Protein AF-A0A956C4T6-F1 (afdb_monomer)

Structure (mmCIF, N/CA/C/O backbone):
data_AF-A0A956C4T6-F1
#
_entry.id   AF-A0A956C4T6-F1
#
loop_
_atom_site.group_PDB
_atom_site.id
_atom_site.type_symbol
_atom_site.label_atom_id
_atom_site.label_alt_id
_atom_site.label_comp_id
_atom_site.label_asym_id
_atom_site.label_entity_id
_atom_site.label_seq_id
_atom_site.pdbx_PDB_ins_code
_atom_site.Cartn_x
_atom_site.Cartn_y
_atom_site.Cartn_z
_atom_site.occupancy
_atom_site.B_iso_or_equiv
_atom_site.auth_seq_id
_atom_site.auth_comp_id
_atom_site.auth_asym_id
_atom_site.auth_atom_id
_atom_site.pdbx_PDB_model_num
ATOM 1 N N . MET A 1 1 ? 22.632 -0.922 37.245 1.00 42.25 1 MET A N 1
ATOM 2 C CA . MET A 1 1 ? 21.340 -1.593 37.516 1.00 42.25 1 MET A CA 1
ATOM 3 C C . MET A 1 1 ? 20.255 -0.530 37.662 1.00 42.25 1 MET A C 1
ATOM 5 O O . MET A 1 1 ? 20.104 0.067 38.721 1.00 42.25 1 MET A O 1
ATOM 9 N N . THR A 1 2 ? 19.585 -0.198 36.561 1.00 48.19 2 THR A N 1
ATOM 10 C CA . THR A 1 2 ? 18.549 0.842 36.468 1.00 48.19 2 THR A CA 1
ATOM 11 C C . THR A 1 2 ? 17.257 0.361 37.126 1.00 48.19 2 THR A C 1
ATOM 13 O O . THR A 1 2 ? 16.660 -0.614 36.678 1.00 48.19 2 THR A O 1
ATOM 16 N N . ARG A 1 3 ? 16.824 1.026 38.204 1.00 51.75 3 ARG A N 1
ATOM 17 C CA . ARG A 1 3 ? 15.533 0.754 38.852 1.00 51.75 3 ARG A CA 1
ATOM 18 C C . ARG A 1 3 ? 14.405 1.077 37.869 1.00 51.75 3 ARG A C 1
ATOM 20 O O . ARG A 1 3 ? 14.217 2.241 37.519 1.00 51.75 3 ARG A O 1
ATOM 27 N N . ALA A 1 4 ? 13.667 0.058 37.434 1.00 58.22 4 ALA A N 1
ATOM 28 C CA . ALA A 1 4 ? 12.436 0.235 36.677 1.00 58.22 4 ALA A CA 1
ATOM 29 C C . ALA A 1 4 ? 11.446 1.034 37.540 1.00 58.22 4 ALA A C 1
ATOM 31 O O . ALA A 1 4 ? 11.010 0.572 38.596 1.00 58.22 4 ALA A O 1
ATOM 32 N N . ARG A 1 5 ? 11.139 2.270 37.135 1.00 65.50 5 ARG A N 1
ATOM 33 C CA . ARG A 1 5 ? 10.058 3.046 37.747 1.00 65.50 5 ARG A CA 1
ATOM 34 C C . ARG A 1 5 ? 8.751 2.376 37.329 1.00 65.50 5 ARG A C 1
ATOM 36 O O . ARG A 1 5 ? 8.449 2.335 36.141 1.00 65.50 5 ARG A O 1
ATOM 43 N N . LEU A 1 6 ? 8.025 1.812 38.293 1.00 65.88 6 LEU A N 1
ATOM 44 C CA . LEU A 1 6 ? 6.701 1.232 38.068 1.00 65.88 6 LEU A CA 1
ATOM 45 C C . LEU A 1 6 ? 5.804 2.283 37.388 1.00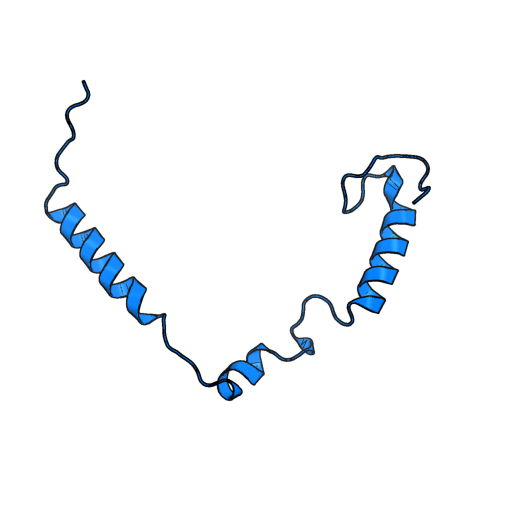 65.88 6 LEU A C 1
ATOM 47 O O . LEU A 1 6 ? 5.789 3.434 37.844 1.00 65.88 6 LEU A O 1
ATOM 51 N N . PRO A 1 7 ? 5.090 1.932 36.305 1.00 64.75 7 PRO A N 1
ATOM 52 C CA . PRO A 1 7 ? 4.202 2.867 35.631 1.00 64.75 7 PRO A CA 1
ATOM 53 C C . PRO A 1 7 ? 3.118 3.313 36.615 1.00 64.75 7 PRO A C 1
ATOM 55 O O . PRO A 1 7 ? 2.455 2.499 37.259 1.00 64.75 7 PRO A O 1
ATOM 58 N N . THR A 1 8 ? 2.970 4.626 36.778 1.00 77.50 8 THR A N 1
ATOM 59 C CA . THR A 1 8 ? 1.940 5.221 37.634 1.00 77.50 8 THR A CA 1
ATOM 60 C C . THR A 1 8 ? 0.561 4.766 37.152 1.00 77.50 8 THR A C 1
ATOM 62 O O . THR A 1 8 ? 0.327 4.649 35.951 1.00 77.50 8 THR A O 1
ATOM 65 N N . THR A 1 9 ? -0.384 4.521 38.059 1.00 74.75 9 THR A N 1
ATOM 66 C CA . THR A 1 9 ? -1.736 4.007 37.741 1.00 74.75 9 THR A CA 1
ATOM 67 C C . THR A 1 9 ? -2.463 4.801 36.646 1.00 74.75 9 THR A C 1
ATOM 69 O O . THR A 1 9 ? -3.189 4.221 35.844 1.00 74.75 9 THR A O 1
ATOM 72 N N . ARG A 1 10 ? -2.188 6.108 36.540 1.00 78.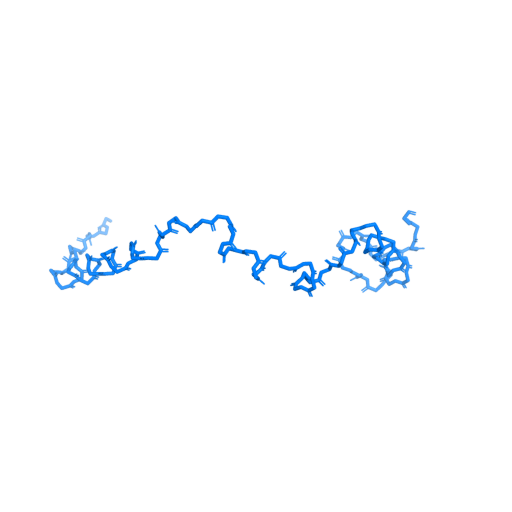62 10 ARG A N 1
ATOM 73 C CA . ARG A 1 10 ? -2.669 6.994 35.463 1.00 78.62 10 ARG A CA 1
ATOM 74 C C . ARG A 1 10 ? -2.118 6.656 34.072 1.00 78.62 10 ARG A C 1
ATOM 76 O O . ARG A 1 10 ? -2.822 6.810 33.080 1.00 78.62 10 ARG A O 1
ATOM 83 N N . THR A 1 11 ? -0.869 6.204 33.982 1.00 82.88 11 THR A N 1
ATOM 84 C CA . THR A 1 11 ? -0.268 5.778 32.704 1.00 82.88 11 THR A CA 1
ATOM 85 C C . THR A 1 11 ? -0.846 4.445 32.237 1.00 82.88 11 THR A C 1
ATOM 87 O O . THR A 1 11 ? -1.141 4.295 31.056 1.00 82.88 11 THR A O 1
ATOM 90 N N . LEU A 1 12 ? -1.118 3.520 33.163 1.00 85.56 12 LEU A N 1
ATOM 91 C CA . LEU A 1 12 ? -1.781 2.249 32.855 1.00 85.56 12 LEU A CA 1
ATOM 92 C C . LEU A 1 12 ? -3.222 2.455 32.368 1.00 85.56 12 LEU A C 1
ATOM 94 O O . LEU A 1 12 ? -3.624 1.837 31.383 1.00 85.56 12 LEU A O 1
ATOM 98 N N . SER A 1 13 ? -3.985 3.358 32.996 1.00 86.06 13 SER A N 1
ATOM 99 C CA . SER A 1 13 ? -5.351 3.661 32.552 1.00 86.06 13 SER A CA 1
ATOM 100 C C . SER A 1 13 ? -5.382 4.327 31.174 1.00 86.06 13 SER A C 1
ATOM 102 O O . SER A 1 13 ? -6.229 3.986 30.354 1.00 86.06 13 SER A O 1
ATOM 104 N N . ALA A 1 14 ? -4.442 5.234 30.885 1.00 90.06 14 ALA A N 1
ATOM 105 C CA . ALA A 1 14 ? -4.333 5.862 29.568 1.00 90.06 14 ALA A CA 1
ATOM 106 C C . ALA A 1 14 ? -4.030 4.835 28.461 1.00 90.06 14 ALA A C 1
ATOM 108 O O . ALA A 1 14 ? -4.667 4.858 27.411 1.00 90.06 14 ALA A O 1
ATOM 109 N N . ILE A 1 15 ? -3.115 3.893 28.715 1.00 90.81 15 ILE A N 1
ATOM 110 C CA . ILE A 1 15 ? -2.783 2.823 27.762 1.00 90.81 15 ILE A CA 1
ATOM 111 C C . ILE A 1 15 ? -3.995 1.917 27.512 1.00 90.81 15 ILE A C 1
ATOM 113 O O . ILE A 1 15 ? -4.286 1.602 26.359 1.00 90.81 15 ILE A O 1
ATOM 117 N N . ALA A 1 16 ? -4.735 1.543 28.561 1.00 89.81 16 ALA A N 1
ATOM 118 C CA . ALA A 1 16 ? -5.934 0.714 28.430 1.00 89.81 16 ALA A CA 1
ATOM 119 C C . ALA A 1 16 ? -7.030 1.395 27.590 1.00 89.81 16 ALA A C 1
ATOM 121 O O . ALA A 1 16 ? -7.640 0.754 26.734 1.00 89.81 16 ALA A O 1
ATOM 122 N N . ILE A 1 17 ? -7.241 2.701 27.786 1.00 91.06 17 ILE A N 1
ATOM 123 C CA . ILE A 1 17 ? -8.204 3.489 27.001 1.00 91.06 17 ILE A CA 1
ATOM 124 C C . ILE A 1 17 ? -7.772 3.569 25.530 1.00 91.06 17 ILE A C 1
ATOM 126 O O . ILE A 1 17 ? -8.591 3.339 24.641 1.00 91.06 17 ILE A O 1
ATOM 130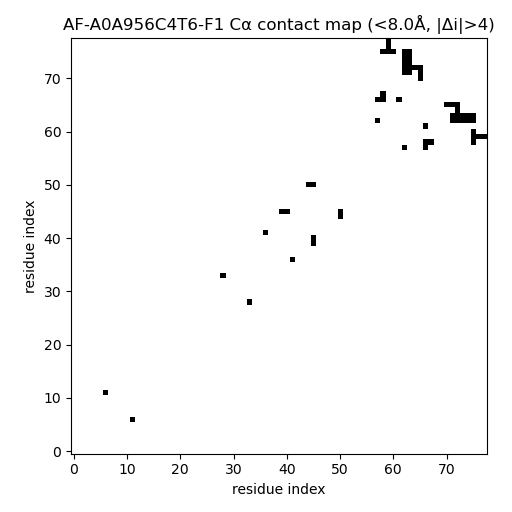 N N . CYS A 1 18 ? -6.490 3.829 25.256 1.00 88.31 18 CYS A N 1
ATOM 131 C CA . CYS A 1 18 ? -5.968 3.839 23.887 1.00 88.31 18 CYS A CA 1
ATOM 132 C C . CYS A 1 18 ? -6.156 2.486 23.186 1.00 88.31 18 CYS A C 1
ATOM 134 O O . CYS A 1 18 ? -6.553 2.448 22.022 1.00 88.31 18 CYS A O 1
ATOM 136 N N . PHE A 1 19 ? -5.920 1.376 23.892 1.00 86.75 19 PHE A N 1
ATOM 137 C CA . PHE A 1 19 ? -6.098 0.035 23.332 1.00 86.75 19 PHE A CA 1
ATOM 138 C C . PHE A 1 19 ? -7.568 -0.279 23.027 1.00 86.75 19 PHE A C 1
ATOM 140 O O . PHE A 1 19 ? -7.870 -0.860 21.986 1.00 86.75 19 PHE A O 1
ATOM 147 N N . ALA A 1 20 ? -8.488 0.147 23.897 1.00 86.19 20 ALA A N 1
ATOM 148 C CA . ALA A 1 20 ? -9.924 -0.016 23.678 1.00 86.19 20 ALA A CA 1
ATOM 149 C C . ALA A 1 20 ? -10.424 0.778 22.455 1.00 86.19 20 ALA A C 1
ATOM 151 O O . ALA A 1 20 ? -11.247 0.278 21.691 1.00 86.19 20 ALA A O 1
ATOM 152 N N . LEU A 1 21 ? -9.898 1.988 22.232 1.00 84.94 21 LEU A N 1
ATOM 153 C CA . LEU A 1 21 ? -10.261 2.830 21.085 1.00 84.94 21 LEU A CA 1
ATOM 154 C C . LEU A 1 21 ? -9.690 2.309 19.757 1.00 84.94 21 LEU A C 1
ATOM 156 O O . LEU A 1 21 ? -10.353 2.409 18.725 1.00 84.94 21 LEU A O 1
ATOM 160 N N . ALA A 1 22 ? -8.492 1.719 19.768 1.00 83.31 22 ALA A N 1
ATOM 161 C CA . ALA A 1 22 ? -7.842 1.212 18.557 1.00 83.31 22 ALA A CA 1
ATOM 162 C C . ALA A 1 22 ? -8.602 0.044 17.892 1.00 83.31 22 ALA A C 1
ATOM 164 O O . ALA A 1 22 ? -8.500 -0.151 16.681 1.00 83.31 22 ALA A O 1
ATOM 165 N N . GLY A 1 23 ? -9.394 -0.719 18.655 1.00 76.25 23 GLY A N 1
ATOM 166 C CA . GLY A 1 23 ? -10.139 -1.876 18.143 1.00 76.25 23 GLY A CA 1
ATOM 167 C C . GLY A 1 23 ? -11.362 -1.536 17.283 1.00 76.25 23 GLY A C 1
ATOM 168 O O . GLY A 1 23 ? -11.814 -2.379 16.511 1.00 76.25 23 GLY A O 1
ATOM 169 N N . VAL A 1 24 ? -11.890 -0.310 17.367 1.00 77.06 24 VAL A N 1
ATOM 170 C CA . VAL A 1 24 ? -13.164 0.071 16.722 1.00 77.06 24 VAL A CA 1
ATOM 171 C C . VAL A 1 24 ? -13.049 0.161 15.189 1.00 77.06 24 VAL A C 1
ATOM 173 O O . VAL A 1 24 ? -14.047 0.050 14.483 1.00 77.06 24 VAL A O 1
ATOM 176 N N . GLY A 1 25 ? -11.836 0.310 14.646 1.00 71.56 25 GLY A N 1
ATOM 177 C CA . GLY A 1 25 ? -11.607 0.450 13.202 1.00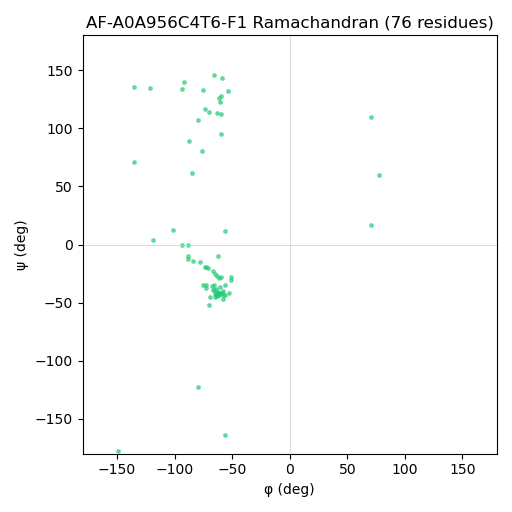 71.56 25 GLY A CA 1
ATOM 178 C C . GLY A 1 25 ? -11.520 -0.861 12.408 1.00 71.56 25 GLY A C 1
ATOM 179 O O . GLY A 1 25 ? -11.598 -0.832 11.181 1.00 71.56 25 GLY A O 1
ATOM 180 N N . CYS A 1 26 ? -11.364 -2.016 13.063 1.00 75.88 26 CYS A N 1
ATOM 181 C CA . CYS A 1 26 ? -11.178 -3.306 12.384 1.00 75.88 26 CYS A CA 1
ATOM 182 C C . CYS A 1 26 ? -12.514 -3.960 11.990 1.00 75.88 26 CYS A C 1
ATOM 184 O O . CYS A 1 26 ? -12.836 -5.058 12.443 1.00 75.88 26 CYS A O 1
ATOM 186 N N . VAL A 1 27 ? -13.301 -3.294 11.138 1.00 81.50 27 VAL A N 1
ATOM 187 C CA . VAL A 1 27 ? -14.569 -3.844 10.630 1.00 81.50 27 VAL A CA 1
ATOM 188 C C . VAL A 1 27 ? -14.367 -4.568 9.296 1.00 81.50 27 VAL A C 1
ATOM 190 O O . VAL A 1 27 ? -13.719 -4.070 8.371 1.00 81.50 27 VAL A O 1
ATOM 193 N N . THR A 1 28 ? -14.941 -5.764 9.170 1.00 81.50 28 THR A N 1
ATOM 194 C CA . THR A 1 28 ? -14.952 -6.516 7.913 1.00 81.50 28 THR A CA 1
ATOM 195 C C . THR A 1 28 ? -16.050 -5.971 7.000 1.00 81.50 28 THR A C 1
ATOM 197 O O . THR A 1 28 ? -17.244 -6.144 7.225 1.00 81.50 28 THR A O 1
ATOM 200 N N . VAL A 1 29 ? -15.632 -5.259 5.955 1.00 81.56 29 VAL A N 1
ATOM 201 C CA . VAL A 1 29 ? -16.523 -4.624 4.975 1.00 81.56 29 VAL A CA 1
ATOM 202 C C . VAL A 1 29 ? -16.768 -5.579 3.803 1.00 81.56 29 VAL A C 1
ATOM 204 O O . VAL A 1 29 ? -15.836 -6.251 3.351 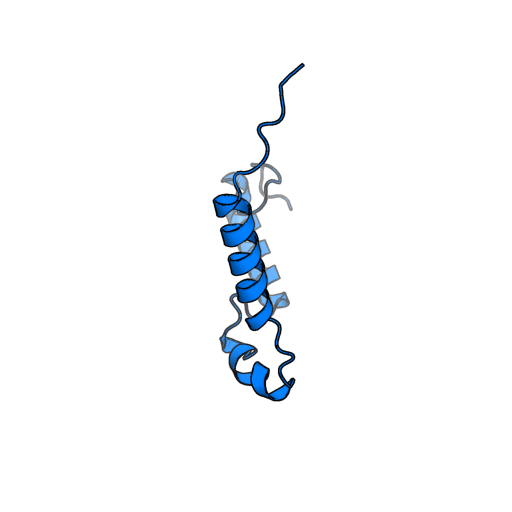1.00 81.56 29 VAL A O 1
ATOM 207 N N . LYS A 1 30 ? -18.003 -5.641 3.287 1.00 81.31 30 LYS A N 1
ATOM 208 C CA . LYS A 1 30 ? -18.330 -6.514 2.148 1.00 81.31 30 LYS A CA 1
ATOM 209 C C . LYS A 1 30 ? -17.589 -6.048 0.880 1.00 81.31 30 LYS A C 1
ATOM 211 O O . LYS A 1 30 ? -17.458 -4.837 0.690 1.00 81.31 30 LYS A O 1
ATOM 216 N N . PRO A 1 31 ? -17.157 -6.951 -0.023 1.00 78.12 31 PRO A N 1
ATOM 217 C CA . PRO A 1 31 ? -16.358 -6.585 -1.201 1.00 78.12 31 PRO A CA 1
ATOM 218 C C . PRO A 1 31 ? -16.971 -5.467 -2.053 1.00 78.12 31 PRO A C 1
ATOM 220 O O . PRO A 1 31 ? -16.279 -4.526 -2.432 1.00 78.12 31 PRO A O 1
ATOM 223 N N . GLN A 1 32 ? -18.288 -5.496 -2.266 1.00 81.19 32 GLN A N 1
ATOM 224 C CA . GLN A 1 32 ? -18.999 -4.482 -3.049 1.00 81.19 32 GLN A CA 1
ATOM 225 C C . GLN A 1 32 ? -18.938 -3.067 -2.453 1.00 81.19 32 GLN A C 1
ATOM 227 O O . GLN A 1 32 ? -18.995 -2.095 -3.197 1.00 81.19 32 GLN A O 1
ATOM 232 N N . GLN A 1 33 ? -18.780 -2.925 -1.134 1.00 82.12 33 GLN A N 1
ATOM 233 C CA . GLN A 1 33 ? -18.659 -1.616 -0.483 1.00 82.12 33 GLN A CA 1
ATOM 234 C C . GLN A 1 33 ? -17.254 -1.014 -0.647 1.00 82.12 33 GLN A C 1
ATOM 236 O O . GLN A 1 33 ? -17.078 0.180 -0.429 1.00 82.12 33 GLN A O 1
ATOM 241 N N . ARG A 1 34 ? -16.258 -1.815 -1.055 1.00 78.00 34 ARG A N 1
ATOM 242 C CA . ARG A 1 34 ? -14.902 -1.344 -1.386 1.00 78.00 34 ARG A CA 1
ATOM 243 C C . ARG A 1 34 ? -14.755 -0.917 -2.847 1.00 78.00 34 ARG A C 1
ATOM 245 O O . ARG A 1 34 ? -13.755 -0.295 -3.179 1.00 78.00 34 ARG A O 1
ATOM 252 N N . SER A 1 35 ? -15.733 -1.233 -3.699 1.00 79.00 35 SER A N 1
ATOM 253 C CA . SER A 1 35 ? -15.655 -1.003 -5.150 1.00 79.00 35 SER A CA 1
ATOM 254 C C . SER A 1 35 ? -15.410 0.462 -5.519 1.00 79.00 35 SER A C 1
ATOM 256 O O . SER A 1 35 ? -14.579 0.729 -6.374 1.00 79.00 35 SER A O 1
ATOM 258 N N . VAL A 1 36 ? -16.048 1.404 -4.815 1.00 81.06 36 VAL A N 1
ATOM 259 C CA . VAL A 1 36 ? -15.907 2.854 -5.053 1.00 81.06 36 VAL A CA 1
ATOM 260 C C . VAL A 1 36 ? -14.464 3.331 -4.869 1.00 81.06 36 VAL A C 1
ATOM 262 O O . VAL A 1 36 ? -14.001 4.192 -5.605 1.00 81.06 36 VAL A O 1
ATOM 265 N N . LEU A 1 37 ? -13.738 2.766 -3.899 1.00 79.06 37 LEU A N 1
ATOM 266 C CA . LEU A 1 37 ? -12.345 3.136 -3.624 1.00 79.06 37 LEU A CA 1
ATOM 267 C C . LEU A 1 37 ? -11.339 2.315 -4.449 1.00 79.06 37 LEU A C 1
ATOM 269 O O . LEU A 1 37 ? -10.152 2.616 -4.448 1.00 79.06 37 LEU A O 1
ATOM 273 N N . ALA A 1 38 ? -11.804 1.272 -5.133 1.00 81.38 38 ALA A N 1
ATOM 274 C CA . ALA A 1 38 ? -10.991 0.399 -5.970 1.00 81.38 38 ALA A CA 1
ATOM 275 C C . ALA A 1 38 ? -11.138 0.714 -7.470 1.00 81.38 38 ALA A C 1
ATOM 277 O O . ALA A 1 38 ? -10.722 -0.094 -8.300 1.00 81.38 38 ALA A O 1
ATOM 278 N N . ASP A 1 39 ? -11.746 1.852 -7.820 1.00 85.56 39 ASP A N 1
ATOM 279 C CA . ASP A 1 39 ? -11.889 2.281 -9.209 1.00 85.56 39 ASP A CA 1
ATOM 280 C C . ASP A 1 39 ? -10.497 2.440 -9.859 1.00 85.56 39 ASP A C 1
ATOM 282 O O . ASP A 1 39 ? -9.641 3.128 -9.290 1.00 85.56 39 ASP A O 1
ATOM 286 N N . PRO A 1 40 ? -10.240 1.824 -11.031 1.00 82.81 40 PRO A N 1
ATOM 287 C CA . PRO A 1 40 ? -8.987 1.985 -11.763 1.00 82.81 40 PRO A CA 1
ATOM 288 C C . PRO A 1 40 ? -8.568 3.442 -12.000 1.00 82.81 40 PRO A C 1
ATOM 290 O O . PRO A 1 40 ? -7.371 3.711 -12.062 1.00 82.81 40 PRO A O 1
ATOM 293 N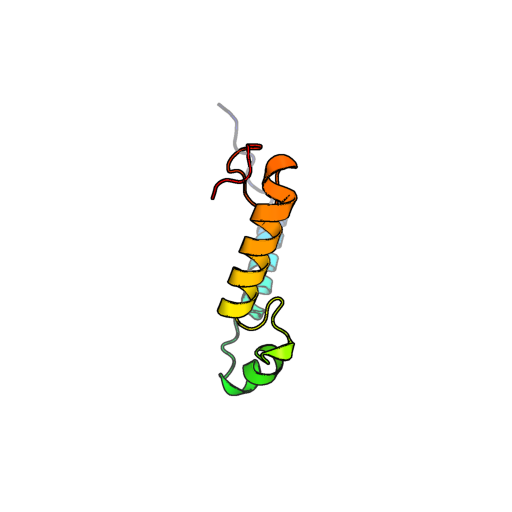 N . ILE A 1 41 ? -9.510 4.392 -12.076 1.00 85.50 41 ILE A N 1
ATOM 294 C CA . ILE A 1 41 ? -9.193 5.823 -12.239 1.00 85.50 41 ILE A CA 1
ATOM 295 C C . ILE A 1 41 ? -8.473 6.428 -11.023 1.00 85.50 41 ILE A C 1
ATOM 297 O O . ILE A 1 41 ? -7.793 7.444 -11.143 1.00 85.50 41 ILE A O 1
ATOM 301 N N . MET A 1 42 ? -8.620 5.810 -9.850 1.00 86.62 42 MET A N 1
ATOM 302 C CA . MET A 1 42 ? -7.999 6.256 -8.602 1.00 86.62 42 MET A CA 1
ATOM 303 C C . MET A 1 42 ? -6.597 5.661 -8.403 1.00 86.62 42 MET A C 1
ATOM 305 O O . MET A 1 42 ? -5.957 5.929 -7.385 1.00 86.62 42 MET A O 1
ATOM 309 N N . GLN A 1 43 ? -6.111 4.835 -9.337 1.00 85.50 43 GLN A N 1
ATOM 310 C CA . GLN A 1 43 ? -4.762 4.277 -9.278 1.00 85.50 43 GLN A CA 1
ATOM 311 C C . GLN A 1 43 ? -3.736 5.353 -9.653 1.00 85.50 43 GLN A C 1
ATOM 313 O O . GLN A 1 43 ? -3.890 6.056 -10.647 1.00 85.50 43 GLN A O 1
ATOM 318 N N . PHE A 1 44 ? -2.667 5.474 -8.857 1.00 83.19 44 PHE A N 1
ATOM 319 C CA . PHE A 1 44 ? -1.574 6.422 -9.123 1.00 83.19 44 PHE A CA 1
ATOM 320 C C . PHE A 1 44 ? -0.886 6.177 -10.466 1.00 83.19 44 PHE A C 1
ATOM 322 O O . PHE A 1 44 ? -0.343 7.099 -11.067 1.00 83.19 44 PHE A O 1
ATOM 329 N N . GLU A 1 45 ? -0.903 4.929 -10.917 1.00 82.06 45 GLU A N 1
ATOM 330 C CA . GLU A 1 45 ? -0.340 4.505 -12.180 1.00 82.06 45 GLU A CA 1
ATOM 331 C C . GLU A 1 45 ? -1.344 3.574 -12.857 1.00 82.06 45 GLU A C 1
ATOM 333 O O . GLU A 1 45 ? -1.955 2.743 -12.187 1.00 82.06 45 GLU A O 1
ATOM 338 N N . GLY A 1 46 ? -1.557 3.768 -14.159 1.00 83.69 46 GLY A N 1
ATOM 339 C CA . GLY A 1 46 ? -2.539 3.016 -14.937 1.00 83.69 46 GLY A CA 1
ATOM 340 C C . GLY A 1 46 ? -2.022 1.637 -15.346 1.00 83.69 46 GLY A C 1
ATOM 341 O O . GLY A 1 46 ? -1.648 0.813 -14.518 1.00 83.69 46 GLY A O 1
ATOM 342 N N . ASP A 1 47 ? -1.999 1.371 -16.651 1.00 87.69 47 ASP A N 1
ATOM 343 C CA . ASP A 1 47 ? -1.502 0.098 -17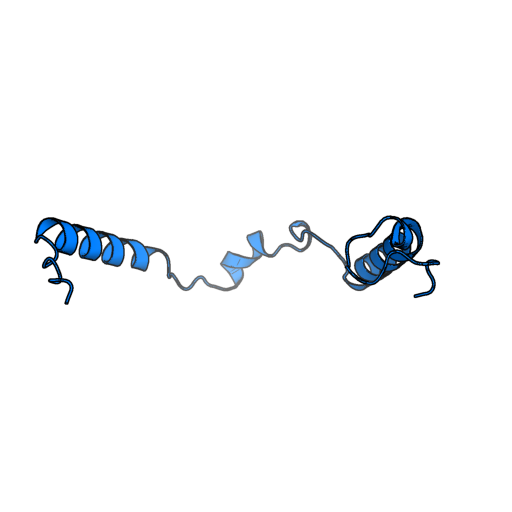.171 1.00 87.69 47 ASP A CA 1
ATOM 344 C C . ASP A 1 47 ? -0.019 -0.130 -16.796 1.00 87.69 47 ASP A C 1
ATOM 346 O O . ASP A 1 47 ? 0.841 0.685 -17.157 1.00 87.69 47 ASP A O 1
ATOM 350 N N . PRO A 1 48 ? 0.317 -1.240 -16.109 1.00 86.50 48 PRO A N 1
ATOM 351 C CA . PRO A 1 48 ? 1.688 -1.533 -15.712 1.00 86.50 48 PRO A CA 1
ATOM 352 C C . PRO A 1 48 ? 2.638 -1.684 -16.903 1.00 86.50 48 PRO A C 1
ATOM 354 O O . PRO A 1 48 ? 3.827 -1.387 -16.755 1.00 86.50 48 PRO A O 1
ATOM 357 N N . GLN A 1 49 ? 2.152 -2.121 -18.073 1.00 90.38 49 GLN A N 1
ATOM 358 C CA . GLN A 1 49 ? 2.992 -2.245 -19.266 1.00 90.38 49 GLN A CA 1
ATOM 359 C C . GLN A 1 49 ? 3.374 -0.863 -19.799 1.00 90.38 49 GLN A C 1
ATOM 361 O O . GLN A 1 49 ? 4.565 -0.582 -19.945 1.00 90.38 49 GLN A O 1
ATOM 366 N N . ALA A 1 50 ? 2.397 0.022 -20.011 1.00 89.50 50 ALA A N 1
ATOM 367 C CA . ALA A 1 50 ? 2.646 1.409 -20.401 1.00 89.50 50 ALA A CA 1
ATOM 368 C C . ALA A 1 50 ? 3.564 2.142 -19.406 1.00 89.50 50 ALA A C 1
ATOM 370 O O . ALA A 1 50 ? 4.517 2.810 -19.812 1.00 89.50 50 ALA A O 1
ATOM 371 N N . ALA A 1 51 ? 3.331 1.960 -18.105 1.00 89.44 51 ALA A N 1
ATOM 372 C CA . ALA A 1 51 ? 4.152 2.545 -17.052 1.00 89.44 51 ALA A CA 1
ATOM 373 C C . ALA A 1 51 ? 5.606 2.043 -17.080 1.00 89.44 51 ALA A C 1
ATOM 375 O O . ALA A 1 51 ? 6.541 2.826 -16.912 1.00 89.44 51 ALA A O 1
ATOM 376 N N . ALA A 1 52 ? 5.820 0.747 -17.331 1.00 88.44 52 ALA A N 1
ATOM 377 C CA . ALA A 1 52 ? 7.163 0.188 -17.472 1.00 88.44 52 ALA A CA 1
ATOM 378 C C . ALA A 1 52 ? 7.895 0.770 -18.690 1.00 88.44 52 ALA A C 1
ATOM 380 O O . ALA A 1 52 ? 9.054 1.157 -18.573 1.00 88.44 52 ALA A O 1
ATOM 381 N N . GLN A 1 53 ? 7.212 0.906 -19.832 1.00 88.81 53 GLN A N 1
ATOM 382 C CA . GLN A 1 53 ? 7.798 1.521 -21.030 1.00 88.81 53 GLN A CA 1
ATOM 383 C C . GLN A 1 53 ? 8.199 2.981 -20.788 1.00 88.81 53 GLN A C 1
ATOM 385 O O . GLN A 1 53 ? 9.295 3.396 -21.169 1.00 88.81 53 GLN A O 1
ATOM 390 N N . LEU A 1 54 ? 7.340 3.753 -20.117 1.00 88.50 54 LEU A N 1
ATOM 391 C CA . LEU A 1 54 ? 7.642 5.139 -19.769 1.00 88.50 54 LEU A CA 1
ATOM 392 C C . LEU A 1 54 ? 8.839 5.233 -18.815 1.00 88.50 54 LEU A C 1
ATOM 394 O O . LEU A 1 54 ? 9.732 6.047 -19.046 1.00 88.50 54 LEU A O 1
ATOM 398 N N . ARG A 1 55 ? 8.896 4.374 -17.789 1.00 86.25 55 ARG A N 1
ATOM 399 C CA . ARG A 1 55 ? 10.047 4.298 -16.878 1.00 86.25 55 ARG A CA 1
ATOM 400 C C . ARG A 1 55 ? 11.339 3.990 -17.620 1.00 86.25 55 ARG A C 1
ATOM 402 O O . ARG A 1 55 ? 12.297 4.728 -17.441 1.00 86.25 55 ARG A O 1
ATOM 409 N N . HIS A 1 56 ? 11.347 3.003 -18.515 1.00 85.06 56 HIS A N 1
ATOM 410 C CA . HIS A 1 56 ? 12.526 2.699 -19.329 1.00 85.06 56 HIS A CA 1
ATOM 411 C C . HIS A 1 56 ? 12.971 3.893 -20.183 1.00 85.06 56 HIS A C 1
ATOM 413 O O . HIS A 1 56 ? 14.161 4.190 -20.271 1.00 85.06 56 HIS A O 1
ATOM 419 N N . ALA A 1 57 ? 12.028 4.619 -20.791 1.00 85.75 57 ALA A N 1
ATOM 420 C CA . ALA A 1 57 ? 12.355 5.822 -21.548 1.00 85.75 57 ALA A CA 1
ATOM 421 C C . ALA A 1 57 ? 12.977 6.918 -20.663 1.00 85.75 57 ALA A C 1
ATOM 423 O O . ALA A 1 57 ? 13.942 7.558 -21.082 1.00 85.75 57 ALA A O 1
ATOM 424 N N . ILE A 1 58 ? 12.453 7.131 -19.454 1.00 83.50 58 ILE A N 1
ATOM 425 C CA . ILE A 1 58 ? 12.970 8.124 -18.499 1.00 83.50 58 ILE A CA 1
ATOM 426 C C . ILE A 1 58 ? 14.342 7.699 -17.965 1.00 83.50 58 ILE A C 1
ATOM 428 O O . ILE A 1 58 ? 15.272 8.499 -17.982 1.00 83.50 58 ILE A O 1
ATOM 432 N N . GLU A 1 59 ? 14.509 6.434 -17.582 1.00 80.62 59 GLU A N 1
ATOM 433 C CA . GLU A 1 59 ? 15.781 5.867 -17.120 1.00 80.62 59 GLU A CA 1
ATOM 434 C C . GLU A 1 59 ? 16.885 6.018 -18.170 1.00 80.62 59 GLU A C 1
ATOM 436 O O . GLU A 1 59 ? 17.987 6.454 -17.844 1.00 80.62 59 GLU A O 1
ATOM 441 N N . ASN A 1 60 ? 1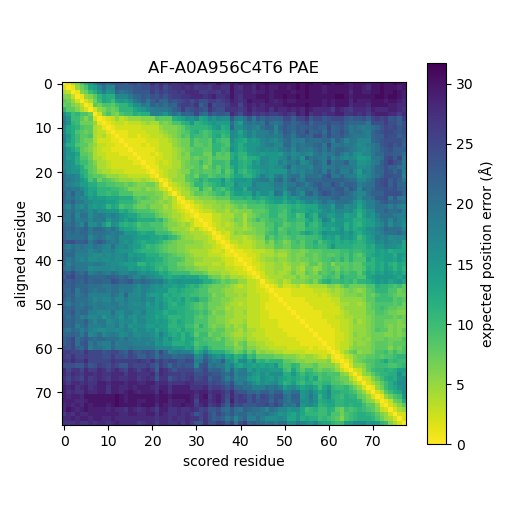6.590 5.749 -19.443 1.00 78.25 60 ASN A N 1
ATOM 442 C CA . ASN A 1 60 ? 17.561 5.930 -20.522 1.00 78.25 60 ASN A CA 1
ATOM 443 C C . ASN A 1 60 ? 17.912 7.407 -20.754 1.00 78.25 60 ASN A C 1
ATOM 445 O O . ASN A 1 60 ? 19.054 7.736 -21.070 1.00 78.25 60 ASN A O 1
ATOM 449 N N . ARG A 1 61 ? 16.938 8.314 -20.604 1.00 78.50 61 ARG A N 1
ATOM 450 C CA . ARG A 1 61 ? 17.145 9.760 -20.792 1.00 78.50 61 ARG A CA 1
ATOM 451 C C . ARG A 1 61 ? 17.895 10.405 -19.628 1.00 78.50 61 ARG A C 1
ATOM 453 O O . ARG A 1 61 ? 18.656 11.343 -19.851 1.00 78.50 61 ARG A O 1
ATOM 460 N N . GLU A 1 62 ? 17.670 9.930 -18.408 1.00 79.25 62 GLU A N 1
ATOM 461 C CA . GLU A 1 62 ? 18.095 10.594 -17.168 1.00 79.25 62 GLU A CA 1
ATOM 462 C C . GLU A 1 62 ? 19.065 9.749 -16.328 1.00 79.25 62 GLU A C 1
ATOM 464 O O . GLU A 1 62 ? 19.492 10.172 -15.254 1.00 79.25 62 GLU A O 1
ATOM 469 N N . GLY A 1 63 ? 19.481 8.577 -16.816 1.00 72.94 63 GLY A N 1
ATOM 470 C CA . GLY A 1 63 ? 20.376 7.660 -16.105 1.00 72.94 63 GLY A CA 1
ATOM 471 C C . GLY A 1 63 ? 21.705 8.299 -15.692 1.00 72.94 63 GLY A C 1
ATOM 472 O O . GLY A 1 63 ? 22.200 8.046 -14.596 1.00 72.94 63 GLY A O 1
ATOM 473 N N . SER A 1 64 ? 22.246 9.217 -16.501 1.00 68.38 64 SER A N 1
ATOM 474 C CA . SER A 1 64 ? 23.471 9.958 -16.162 1.00 68.38 64 SER A CA 1
ATOM 475 C C . SER A 1 64 ? 23.277 11.022 -15.071 1.00 68.38 64 SER A C 1
ATOM 477 O O . SER A 1 64 ? 24.256 11.416 -14.440 1.00 68.38 64 SER A O 1
ATOM 479 N N . TYR A 1 65 ? 22.039 11.462 -14.817 1.00 66.56 65 TYR A N 1
ATOM 480 C CA . TYR A 1 65 ? 21.685 12.404 -13.746 1.00 66.56 65 TYR A CA 1
ATOM 481 C C . TYR A 1 65 ? 21.260 11.706 -12.442 1.00 66.56 65 TYR A C 1
ATOM 483 O O . TYR A 1 65 ? 20.997 12.385 -11.452 1.00 66.56 65 TYR A O 1
ATOM 491 N N . GLY A 1 66 ? 21.242 10.367 -12.417 1.00 61.94 66 GLY A N 1
ATOM 492 C CA . GLY A 1 66 ? 20.839 9.584 -11.249 1.00 61.94 66 GLY A CA 1
ATOM 493 C C . GLY A 1 66 ? 19.321 9.538 -11.072 1.00 61.94 66 GLY A C 1
ATOM 494 O O . GLY A 1 66 ? 18.822 9.997 -10.050 1.00 61.94 66 GLY A O 1
ATOM 495 N N . GLY A 1 67 ? 18.609 9.010 -12.078 1.00 61.50 67 GLY A N 1
ATOM 496 C CA . GLY A 1 67 ? 17.148 8.842 -12.094 1.00 61.50 67 GLY A CA 1
ATOM 497 C C . GLY A 1 67 ? 16.555 8.020 -10.932 1.00 61.50 67 GLY A C 1
ATOM 498 O O . GLY A 1 67 ? 17.192 7.773 -9.912 1.00 61.50 67 GLY A O 1
ATOM 499 N N . SER A 1 68 ? 15.301 7.570 -11.069 1.00 63.50 68 SER A N 1
ATOM 500 C CA . SER A 1 68 ? 14.513 6.973 -9.967 1.00 63.50 68 SER A CA 1
ATOM 501 C C . SER A 1 68 ? 15.075 5.682 -9.345 1.00 63.50 68 SER A C 1
ATOM 503 O O . SER A 1 68 ? 14.564 5.236 -8.319 1.00 63.50 68 SER A O 1
ATOM 505 N N . GLY A 1 69 ? 16.103 5.073 -9.940 1.00 61.56 69 GLY A N 1
ATOM 506 C CA . GLY A 1 69 ? 16.807 3.905 -9.419 1.00 61.56 69 GLY A CA 1
ATOM 507 C C . GLY A 1 69 ? 18.296 4.189 -9.223 1.00 61.56 69 GLY A C 1
ATOM 508 O O . GLY A 1 69 ? 18.963 4.737 -10.098 1.00 61.56 69 GLY A O 1
ATOM 509 N N . VAL A 1 70 ? 18.848 3.775 -8.079 1.00 54.75 70 VAL A N 1
ATOM 510 C CA . VAL A 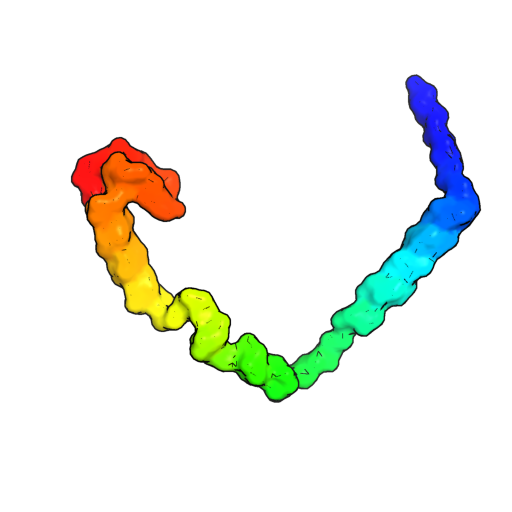1 70 ? 20.301 3.768 -7.847 1.00 54.75 70 VAL A CA 1
ATOM 511 C C . VAL A 1 70 ? 20.903 2.574 -8.591 1.00 54.75 70 VAL A C 1
ATOM 513 O O . VAL A 1 70 ? 21.173 1.526 -8.012 1.00 54.75 70 VAL A O 1
ATOM 516 N N . SER A 1 71 ? 21.121 2.729 -9.893 1.00 58.84 71 SER A N 1
ATOM 517 C CA . SER A 1 71 ? 22.036 1.881 -10.659 1.00 58.84 71 SER A CA 1
ATOM 518 C C . SER A 1 71 ? 22.893 2.754 -11.570 1.00 58.84 71 SER A C 1
ATOM 520 O O . SER A 1 71 ? 22.725 2.768 -12.780 1.00 58.84 71 SER A O 1
ATOM 522 N N . GLY A 1 72 ? 23.812 3.492 -10.940 1.00 53.75 72 GLY A N 1
ATOM 523 C CA . GLY A 1 72 ? 24.999 4.059 -11.578 1.00 53.75 72 GLY A CA 1
ATOM 524 C C . GLY A 1 72 ? 24.746 5.212 -12.549 1.00 53.75 72 GLY A C 1
ATOM 525 O O . GLY A 1 72 ? 24.318 5.012 -13.678 1.00 53.75 72 GLY A O 1
ATOM 526 N N . GLY A 1 73 ? 25.152 6.420 -12.148 1.00 52.56 73 GLY A N 1
ATOM 527 C CA . GLY A 1 73 ? 25.408 7.511 -13.087 1.00 52.56 73 GLY A CA 1
ATOM 528 C C . GLY A 1 73 ? 26.502 7.098 -14.078 1.00 52.56 73 GLY A C 1
ATOM 529 O O . GLY A 1 73 ? 27.689 7.169 -13.770 1.00 52.56 73 GLY A O 1
ATOM 530 N N . GLY A 1 74 ? 26.095 6.600 -15.242 1.00 62.22 74 GLY A N 1
ATOM 531 C CA . GLY A 1 74 ? 26.956 6.076 -16.303 1.00 62.22 74 GLY A CA 1
ATOM 532 C C . GLY A 1 74 ? 26.336 6.293 -17.687 1.00 62.22 74 GLY A C 1
ATOM 533 O O . GLY A 1 74 ? 25.269 6.893 -17.796 1.00 62.22 74 GLY A O 1
ATOM 534 N N . CYS A 1 75 ? 27.013 5.813 -18.738 1.00 59.66 75 CYS A N 1
ATOM 535 C CA . CYS A 1 75 ? 26.763 6.010 -20.185 1.00 59.66 75 CYS A CA 1
ATOM 536 C C . CYS A 1 75 ? 25.358 5.605 -20.720 1.00 59.66 75 CYS A C 1
ATOM 538 O O . CYS A 1 75 ? 25.162 5.529 -21.929 1.00 59.66 75 CYS A O 1
ATOM 540 N N . GLY A 1 76 ? 24.371 5.334 -19.861 1.00 55.59 76 GLY A N 1
ATOM 541 C CA . GLY A 1 76 ? 22.987 5.064 -20.272 1.00 55.59 76 GLY A CA 1
ATOM 542 C C . GLY A 1 76 ? 22.767 3.728 -20.989 1.00 55.59 76 GLY A C 1
ATOM 543 O O . GLY A 1 76 ? 21.741 3.557 -21.634 1.00 55.59 76 GLY A O 1
ATOM 544 N N . CYS A 1 77 ? 23.708 2.784 -20.899 1.00 57.16 77 CYS A N 1
ATOM 545 C CA . CYS A 1 77 ? 23.543 1.439 -21.450 1.00 57.16 77 CYS A CA 1
ATOM 546 C C . CYS A 1 77 ? 22.851 0.541 -20.410 1.00 57.16 77 CYS A C 1
ATOM 548 O O . CYS A 1 77 ? 23.538 -0.066 -19.586 1.00 57.16 77 CYS A O 1
ATOM 550 N N . ASN A 1 78 ? 21.515 0.516 -20.425 1.00 50.66 78 ASN A N 1
ATOM 551 C CA . ASN A 1 78 ? 20.688 -0.515 -19.783 1.00 50.66 78 ASN A CA 1
ATOM 552 C C . ASN A 1 78 ? 20.470 -1.676 -20.764 1.00 50.66 78 ASN A C 1
ATOM 554 O O . ASN A 1 78 ? 20.199 -1.378 -21.952 1.00 50.66 78 ASN A O 1
#

Secondary structure (DSSP, 8-state):
-----PPPHHHHHHHHHHHHHHGGG-----HHHHGGGG-GGG-SS--HHHHHHHHHHHHHHHGGGT-SS-S-SSS---

Radius of gyration: 25.34 Å; Cα contacts (8 Å, |Δi|>4): 31; chains: 1; bounding box: 46×19×60 Å

Sequence (78 aa):
MTRARLPTTRTLSAIAICFALAGVGCVTVKPQQRSVLADPIMQFEGDPQAAAQLRHAIENREGSYGGSGVSGGGCGCN

Foldseek 3Di:
DDPPDDDDPVNVVVVVVVVVVVPPPPDDDDPVVCVVVVPQVNDPDHDPVVVVVVVLVCCLVCVLVPPPDPDDNDDSDD

Solvent-accessible surface area (backbone atoms only — not comparable to full-atom values): 5112 Å² total; per-residue (Å²): 136,83,80,79,76,75,79,52,72,70,56,55,52,51,52,53,52,52,55,62,60,64,59,73,74,77,70,91,73,61,73,78,78,46,46,82,80,63,41,72,87,75,45,95,63,73,60,67,66,63,51,49,54,52,47,53,55,47,41,52,73,32,21,61,78,54,40,102,56,99,73,62,67,44,96,45,84,126

Mean predicted aligned error: 14.3 Å

pLDDT: mean 76.19, std 12.34, range [42.25, 91.06]